Protein AF-A0A0F8VMW2-F1 (afdb_monomer)

Radius of gyration: 16.66 Å; Cα contacts (8 Å, |Δi|>4): 42; chains: 1; bounding box: 35×14×51 Å

Structure (mmCIF, N/CA/C/O backbone):
data_AF-A0A0F8VMW2-F1
#
_entry.id   AF-A0A0F8VMW2-F1
#
loop_
_atom_site.group_PDB
_atom_site.id
_atom_site.type_symbol
_atom_site.label_atom_id
_atom_site.lab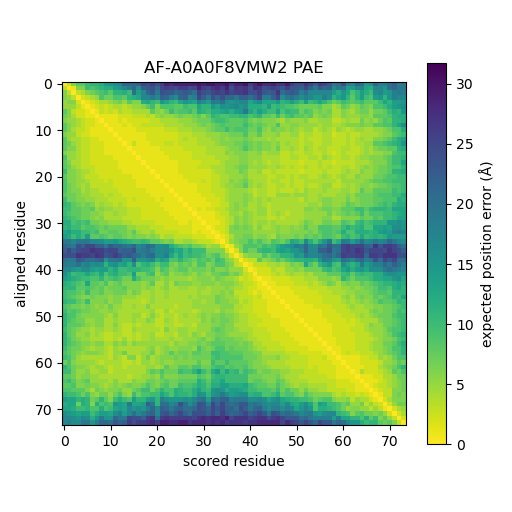el_alt_id
_atom_site.label_comp_id
_atom_site.label_asym_id
_atom_site.label_entity_id
_atom_site.label_seq_id
_atom_site.pdbx_PDB_ins_code
_atom_site.Cartn_x
_atom_site.Cartn_y
_atom_site.Cartn_z
_atom_site.occupancy
_atom_site.B_iso_or_equiv
_atom_site.auth_seq_id
_atom_site.auth_comp_id
_atom_site.auth_asym_id
_atom_site.auth_atom_id
_atom_site.pdbx_PDB_model_num
ATOM 1 N N . MET A 1 1 ? -20.674 -2.108 22.474 1.00 48.66 1 MET A N 1
ATOM 2 C CA . MET A 1 1 ? -19.959 -3.159 21.704 1.00 48.66 1 MET A CA 1
ATOM 3 C C . MET A 1 1 ? -19.623 -2.787 20.249 1.00 48.66 1 MET A C 1
ATOM 5 O O . MET A 1 1 ? -18.711 -3.398 19.710 1.00 48.66 1 MET A O 1
ATOM 9 N N . GLY A 1 2 ? -20.272 -1.790 19.621 1.00 53.56 2 GLY A N 1
ATOM 10 C CA . GLY A 1 2 ? -20.057 -1.448 18.198 1.00 53.56 2 GLY A CA 1
ATOM 11 C C . GLY A 1 2 ? -18.649 -0.953 17.835 1.00 53.56 2 GLY A C 1
ATOM 12 O O . GLY A 1 2 ? -17.996 -1.537 16.984 1.00 53.56 2 GLY A O 1
ATOM 13 N N . SER A 1 3 ? -18.123 0.056 18.536 1.00 56.44 3 SER A N 1
ATOM 14 C CA . SER A 1 3 ? -16.850 0.732 18.194 1.00 56.44 3 SER A CA 1
ATOM 15 C C . SER A 1 3 ? -15.595 -0.174 18.143 1.00 56.44 3 SER A C 1
ATOM 17 O O . SER A 1 3 ? -14.674 0.120 17.386 1.00 56.44 3 SER A O 1
ATOM 19 N N . LYS A 1 4 ? -15.565 -1.313 18.862 1.00 58.56 4 LYS A N 1
ATOM 20 C CA . LYS A 1 4 ? -14.450 -2.286 18.785 1.00 58.56 4 LYS A CA 1
ATOM 21 C C . LYS A 1 4 ? -14.447 -3.091 17.484 1.00 58.56 4 LYS A C 1
ATOM 23 O O . LYS A 1 4 ? -13.375 -3.349 16.950 1.00 58.56 4 LYS A O 1
ATOM 28 N N . LYS A 1 5 ? -15.627 -3.478 16.983 1.00 66.69 5 LYS A N 1
ATOM 29 C CA . LYS A 1 5 ? -15.737 -4.199 15.708 1.00 66.69 5 LYS A CA 1
ATOM 30 C C . LYS A 1 5 ? -15.254 -3.310 14.564 1.00 66.69 5 LYS A C 1
ATOM 32 O O . LYS A 1 5 ? -14.422 -3.753 13.792 1.00 66.69 5 LYS A O 1
ATOM 37 N N . TYR A 1 6 ? -15.656 -2.036 14.548 1.00 71.62 6 TYR A N 1
ATOM 38 C CA . TYR A 1 6 ? -15.221 -1.087 13.518 1.00 71.62 6 TYR A CA 1
ATOM 39 C C . TYR A 1 6 ? -13.705 -0.853 13.504 1.00 71.62 6 TYR A C 1
ATOM 41 O O . TYR A 1 6 ? -13.115 -0.892 12.432 1.00 71.62 6 TYR A O 1
ATOM 49 N N . GLY A 1 7 ? -13.053 -0.685 14.664 1.00 71.19 7 GLY A N 1
ATOM 50 C CA . GLY A 1 7 ? -11.592 -0.509 14.714 1.00 71.19 7 GLY A CA 1
ATOM 51 C C . GLY A 1 7 ? -10.814 -1.723 14.188 1.00 71.19 7 GLY A C 1
ATOM 52 O O . GLY A 1 7 ? -9.847 -1.562 13.452 1.00 71.19 7 GLY A O 1
ATOM 53 N N . ILE A 1 8 ? -11.273 -2.939 14.508 1.00 79.62 8 ILE A N 1
ATOM 54 C CA . ILE A 1 8 ? -10.662 -4.183 14.013 1.00 79.62 8 ILE A CA 1
ATOM 55 C C . ILE A 1 8 ? -10.932 -4.362 12.515 1.00 79.62 8 ILE A C 1
ATOM 57 O O . ILE A 1 8 ? -10.020 -4.712 11.777 1.00 79.62 8 ILE A O 1
ATOM 61 N N . THR A 1 9 ? -12.149 -4.084 12.040 1.00 82.31 9 THR A N 1
ATOM 62 C CA . THR A 1 9 ? -12.480 -4.155 10.609 1.00 82.31 9 THR A CA 1
ATOM 63 C C . THR A 1 9 ? -11.638 -3.175 9.790 1.00 82.31 9 THR A C 1
ATOM 65 O O . THR A 1 9 ? -11.074 -3.579 8.779 1.00 82.31 9 THR A O 1
ATOM 68 N N . PHE A 1 10 ? -11.480 -1.927 10.246 1.00 80.75 10 PHE A N 1
ATOM 69 C CA . PHE A 1 10 ? -10.598 -0.947 9.599 1.00 80.75 10 PHE A CA 1
ATOM 70 C C . PHE A 1 10 ? -9.142 -1.414 9.559 1.00 80.75 10 PHE A C 1
ATOM 72 O O . PHE A 1 10 ? -8.483 -1.274 8.532 1.00 80.75 10 PHE A O 1
ATOM 79 N N . LEU A 1 11 ? -8.659 -2.020 10.646 1.00 84.19 11 LEU A N 1
ATOM 80 C CA . LEU A 1 11 ? -7.305 -2.561 10.711 1.00 84.19 11 LEU A CA 1
ATOM 81 C C . LEU A 1 11 ? -7.107 -3.715 9.716 1.00 84.19 11 LEU A C 1
ATOM 83 O O . LEU A 1 11 ? -6.132 -3.718 8.975 1.00 84.19 11 LEU A O 1
ATOM 87 N N . VAL A 1 12 ? -8.039 -4.671 9.670 1.00 86.88 12 VAL A N 1
ATOM 88 C CA . VAL A 1 12 ? -7.965 -5.833 8.769 1.00 86.88 12 VAL A CA 1
ATOM 89 C C . VAL A 1 12 ? -8.033 -5.397 7.306 1.00 86.88 12 VAL A C 1
ATOM 91 O O . VAL A 1 12 ? -7.208 -5.830 6.506 1.00 86.88 12 VAL A O 1
ATOM 94 N N . VAL A 1 13 ? -8.963 -4.504 6.957 1.00 87.06 13 VAL A N 1
ATOM 95 C CA . VAL A 1 13 ? -9.075 -3.956 5.596 1.00 87.06 13 VAL A CA 1
ATOM 96 C C . VAL A 1 13 ? -7.819 -3.165 5.223 1.00 87.06 13 VAL A C 1
ATOM 98 O O . VAL A 1 13 ? -7.290 -3.345 4.129 1.00 87.06 13 VAL A O 1
ATOM 101 N N . GLY A 1 14 ? -7.296 -2.347 6.141 1.00 85.06 14 GLY A N 1
ATOM 102 C CA . GLY A 1 14 ? -6.053 -1.606 5.937 1.00 85.06 14 GLY A CA 1
ATOM 103 C C . GLY A 1 14 ? -4.861 -2.523 5.668 1.00 85.06 14 GLY A C 1
ATOM 104 O O . GLY A 1 14 ? -4.120 -2.288 4.719 1.00 85.06 14 GLY A O 1
ATOM 105 N N . ILE A 1 15 ? -4.707 -3.603 6.441 1.00 88.69 15 ILE A N 1
ATOM 106 C CA . ILE A 1 15 ? -3.643 -4.596 6.232 1.00 88.69 15 ILE A CA 1
ATOM 107 C C . ILE A 1 15 ? -3.800 -5.282 4.871 1.00 88.69 15 ILE A C 1
ATOM 109 O O . ILE A 1 15 ? -2.826 -5.357 4.131 1.00 88.69 15 ILE A O 1
ATOM 113 N N . LEU A 1 16 ? -5.010 -5.722 4.504 1.00 90.50 16 LEU A N 1
ATOM 114 C CA . LEU A 1 16 ? -5.263 -6.372 3.211 1.00 90.50 16 LEU A CA 1
ATOM 115 C C . LEU A 1 16 ? -4.896 -5.466 2.026 1.00 90.50 16 LEU A C 1
ATOM 117 O O . LEU A 1 16 ? -4.224 -5.912 1.095 1.00 90.50 16 LEU A O 1
ATOM 121 N N . ILE A 1 17 ? -5.288 -4.189 2.077 1.00 88.31 17 ILE A N 1
ATOM 122 C CA . ILE A 1 17 ? -4.968 -3.205 1.033 1.00 88.31 17 ILE A CA 1
ATOM 123 C C . ILE A 1 17 ? -3.459 -2.947 0.976 1.00 88.31 17 ILE A C 1
ATOM 125 O O . ILE A 1 17 ? -2.881 -2.938 -0.109 1.00 88.31 17 ILE A O 1
ATOM 1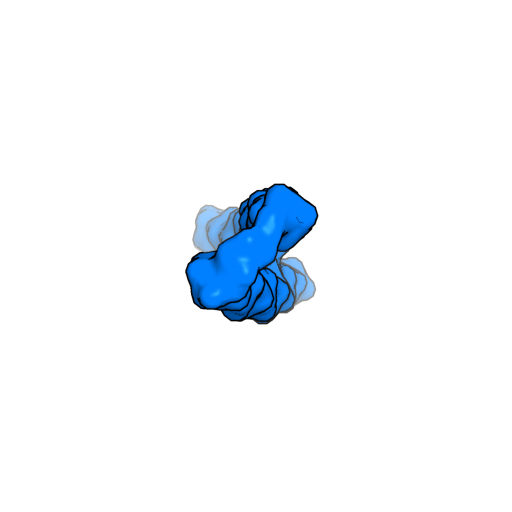29 N N . VAL A 1 18 ? -2.800 -2.781 2.126 1.00 88.50 18 VAL A N 1
ATOM 130 C CA . VAL A 1 18 ? -1.349 -2.550 2.185 1.00 88.50 18 VAL A CA 1
ATOM 131 C C . VAL A 1 18 ? -0.576 -3.752 1.648 1.00 88.50 18 VAL A C 1
ATOM 133 O O . VAL A 1 18 ? 0.365 -3.566 0.879 1.00 88.50 18 VAL A O 1
ATOM 136 N N . SER A 1 19 ? -0.977 -4.979 1.986 1.00 88.81 19 SER A N 1
ATOM 137 C CA . SER A 1 19 ? -0.362 -6.199 1.452 1.00 88.81 19 SER A CA 1
ATOM 138 C C . SER A 1 19 ? -0.494 -6.287 -0.069 1.00 88.81 19 SER A C 1
ATOM 140 O O . SER A 1 19 ? 0.489 -6.585 -0.745 1.00 88.81 19 SER A O 1
ATOM 142 N N . TYR A 1 20 ? -1.672 -5.970 -0.614 1.00 88.50 20 TYR A N 1
ATOM 143 C CA . TYR A 1 20 ? -1.891 -5.932 -2.060 1.00 88.50 20 TYR A CA 1
ATOM 144 C C . TYR A 1 20 ? -1.021 -4.871 -2.750 1.00 88.50 20 TYR A C 1
ATOM 146 O O . TYR A 1 20 ? -0.316 -5.191 -3.705 1.00 88.50 20 TYR A O 1
ATOM 154 N N . LEU A 1 21 ? -1.007 -3.637 -2.232 1.00 86.62 21 LEU A N 1
ATOM 155 C CA . LEU A 1 21 ? -0.202 -2.539 -2.782 1.00 86.62 21 LEU A CA 1
ATOM 156 C C . LEU A 1 21 ? 1.304 -2.807 -2.689 1.00 86.62 21 LEU A C 1
ATOM 158 O O . LEU A 1 21 ? 2.062 -2.440 -3.583 1.00 86.62 21 LEU A O 1
ATOM 162 N N . SER A 1 22 ? 1.745 -3.470 -1.620 1.00 85.94 22 SER A N 1
ATOM 163 C CA . SER A 1 22 ? 3.143 -3.876 -1.461 1.00 85.94 22 SER A CA 1
ATOM 164 C C . SER A 1 22 ? 3.524 -4.893 -2.533 1.00 85.94 22 SER A C 1
ATOM 166 O O . SER A 1 22 ? 4.561 -4.756 -3.177 1.00 85.94 22 SER A O 1
ATOM 168 N N . PHE A 1 23 ? 2.667 -5.890 -2.767 1.00 89.06 23 PHE A N 1
ATOM 169 C CA . PHE A 1 23 ? 2.897 -6.907 -3.787 1.00 89.06 23 PHE A CA 1
ATOM 170 C C . PHE A 1 23 ? 2.983 -6.305 -5.197 1.00 89.06 23 PHE A C 1
ATOM 172 O O . PHE A 1 23 ? 3.930 -6.595 -5.928 1.00 89.06 23 PHE A O 1
ATOM 179 N N . THR A 1 24 ? 2.050 -5.424 -5.572 1.00 84.81 24 THR A N 1
ATOM 180 C CA . THR A 1 24 ? 2.086 -4.743 -6.877 1.00 84.81 24 THR A CA 1
ATOM 181 C C . THR A 1 24 ? 3.285 -3.807 -7.017 1.00 84.81 24 THR A C 1
ATOM 183 O O . THR A 1 24 ? 3.869 -3.744 -8.099 1.00 84.81 24 THR A O 1
ATOM 186 N N . PHE A 1 25 ? 3.712 -3.139 -5.940 1.00 84.38 25 PHE A N 1
ATOM 187 C CA . PHE A 1 25 ? 4.934 -2.333 -5.933 1.00 84.38 25 PHE A CA 1
ATOM 188 C C . PHE A 1 25 ? 6.184 -3.187 -6.189 1.00 84.38 25 PHE A C 1
ATOM 190 O O . PHE A 1 25 ? 6.970 -2.864 -7.079 1.00 84.38 25 PHE A O 1
ATOM 197 N N . PHE A 1 26 ? 6.352 -4.305 -5.473 1.00 85.06 26 PHE A N 1
ATOM 198 C CA . PHE A 1 26 ? 7.487 -5.211 -5.682 1.00 85.06 26 PHE A CA 1
ATOM 199 C C . PHE A 1 26 ? 7.490 -5.813 -7.090 1.00 85.06 26 PHE A C 1
ATOM 201 O O . PHE A 1 26 ? 8.527 -5.809 -7.750 1.00 85.06 26 PHE A O 1
ATOM 208 N N . ALA A 1 27 ? 6.338 -6.273 -7.583 1.00 85.25 27 ALA A N 1
ATOM 209 C CA . ALA A 1 27 ? 6.219 -6.801 -8.940 1.00 85.25 27 ALA A CA 1
ATOM 210 C C . ALA A 1 27 ? 6.578 -5.744 -10.000 1.00 85.25 27 ALA A C 1
ATOM 212 O O . ALA A 1 27 ? 7.339 -6.027 -10.926 1.00 85.25 27 ALA A O 1
ATOM 213 N N . GLY A 1 28 ? 6.093 -4.509 -9.831 1.00 82.75 28 GLY A N 1
ATOM 214 C CA . GLY A 1 28 ? 6.425 -3.385 -10.706 1.00 82.75 28 GLY A CA 1
ATOM 215 C C . GLY A 1 28 ? 7.909 -3.015 -10.666 1.00 82.75 28 GLY A C 1
ATOM 216 O O . GLY A 1 28 ? 8.495 -2.734 -11.709 1.00 82.75 28 GLY A O 1
ATOM 217 N N . ALA A 1 29 ? 8.541 -3.072 -9.491 1.00 82.06 29 ALA A N 1
ATOM 218 C CA . ALA A 1 29 ? 9.961 -2.772 -9.320 1.00 82.06 29 ALA A CA 1
ATOM 219 C C . ALA A 1 29 ? 10.836 -3.826 -10.009 1.00 82.06 29 ALA A C 1
ATOM 221 O O . ALA A 1 29 ? 11.750 -3.479 -10.753 1.00 82.06 29 ALA A O 1
ATOM 222 N N . VAL A 1 30 ? 10.513 -5.110 -9.824 1.00 85.94 30 VAL A N 1
ATOM 223 C CA . VAL A 1 30 ? 11.205 -6.224 -10.489 1.00 85.94 30 VAL A CA 1
ATOM 224 C C . VAL A 1 30 ? 11.080 -6.109 -12.011 1.00 85.94 30 VAL A C 1
ATOM 226 O O . VAL A 1 30 ? 12.068 -6.302 -12.718 1.00 85.94 30 VAL A O 1
ATOM 229 N N . TYR A 1 31 ? 9.907 -5.738 -12.530 1.00 82.81 31 TYR A N 1
ATOM 230 C CA . TYR A 1 31 ? 9.719 -5.496 -13.964 1.00 82.81 31 TYR A CA 1
ATOM 231 C C . TYR A 1 31 ? 10.519 -4.287 -14.475 1.00 82.81 31 TYR A C 1
ATOM 233 O O . TYR A 1 31 ? 11.159 -4.379 -15.520 1.00 82.81 31 TYR A O 1
ATOM 241 N N . ALA A 1 32 ? 10.537 -3.170 -13.742 1.00 79.50 32 ALA A N 1
ATOM 242 C CA . ALA A 1 32 ? 11.307 -1.986 -14.130 1.00 79.50 32 ALA A CA 1
ATOM 243 C C . ALA A 1 32 ? 12.813 -2.280 -14.219 1.00 79.50 32 ALA A C 1
ATOM 245 O O . ALA A 1 32 ? 13.468 -1.853 -15.170 1.00 79.50 32 ALA A O 1
ATOM 246 N N . ILE A 1 33 ? 13.340 -3.040 -13.252 1.00 81.50 33 ILE A N 1
ATOM 247 C CA . ILE A 1 33 ? 14.756 -3.424 -13.190 1.00 81.50 33 ILE A CA 1
ATOM 248 C C . ILE A 1 33 ? 15.121 -4.362 -14.347 1.00 81.50 33 ILE A C 1
ATOM 250 O O . ILE A 1 33 ? 16.152 -4.164 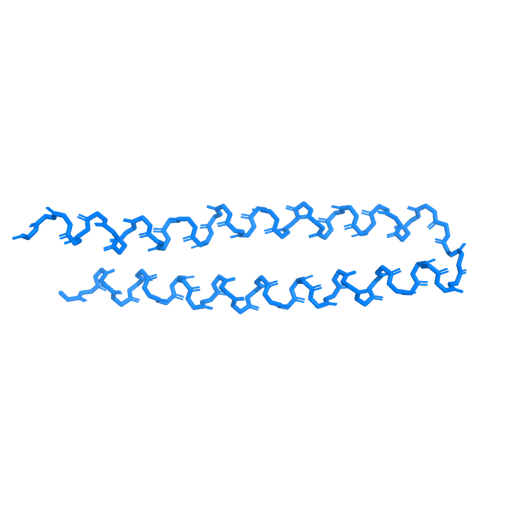-14.980 1.00 81.50 33 ILE A O 1
ATOM 254 N N . ASN A 1 34 ? 14.282 -5.359 -14.651 1.00 80.88 34 ASN A N 1
ATOM 255 C CA . ASN A 1 34 ? 14.601 -6.361 -15.675 1.00 80.88 34 ASN A CA 1
ATOM 256 C C . ASN A 1 34 ? 14.470 -5.850 -17.115 1.00 80.88 34 ASN A C 1
ATOM 258 O O . ASN A 1 34 ? 15.187 -6.325 -17.990 1.00 80.88 34 ASN A O 1
ATOM 262 N N . TYR A 1 35 ? 13.565 -4.905 -17.382 1.00 76.00 35 TYR A N 1
ATOM 263 C CA . TYR A 1 35 ? 13.244 -4.498 -18.755 1.00 76.00 35 TYR A CA 1
ATOM 264 C C . TYR A 1 35 ? 13.769 -3.109 -19.145 1.00 76.00 35 TYR A C 1
ATOM 266 O O . TYR A 1 35 ? 13.473 -2.660 -20.250 1.00 76.00 35 TYR A O 1
ATOM 274 N N . HIS A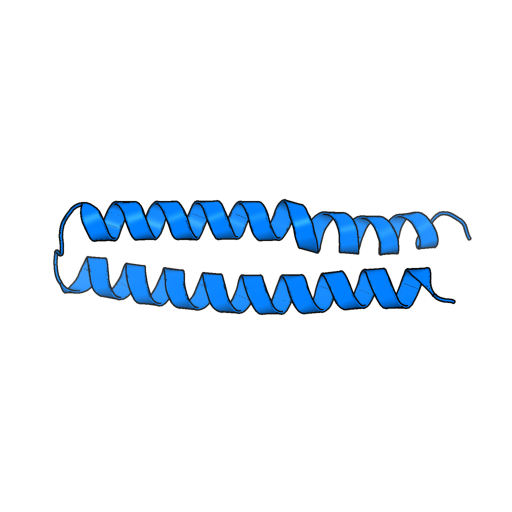 1 36 ? 14.525 -2.415 -18.277 1.00 70.62 36 HIS A N 1
ATOM 275 C CA . HIS A 1 36 ? 15.018 -1.042 -18.517 1.00 70.62 36 HIS A CA 1
ATOM 276 C C . HIS A 1 36 ? 13.925 -0.083 -19.047 1.00 70.62 36 HIS A C 1
ATOM 278 O O . HIS A 1 36 ? 14.199 0.876 -19.772 1.00 70.62 36 HIS A O 1
ATOM 284 N N . LEU A 1 37 ? 12.658 -0.348 -18.708 1.00 60.31 37 LEU A N 1
ATOM 285 C CA . LEU A 1 37 ? 11.518 0.414 -19.203 1.00 60.31 37 LEU A CA 1
ATOM 286 C C . LEU A 1 37 ? 11.480 1.768 -18.488 1.00 60.31 37 LEU A C 1
ATOM 288 O O . LEU A 1 37 ? 11.448 1.841 -17.260 1.00 60.31 37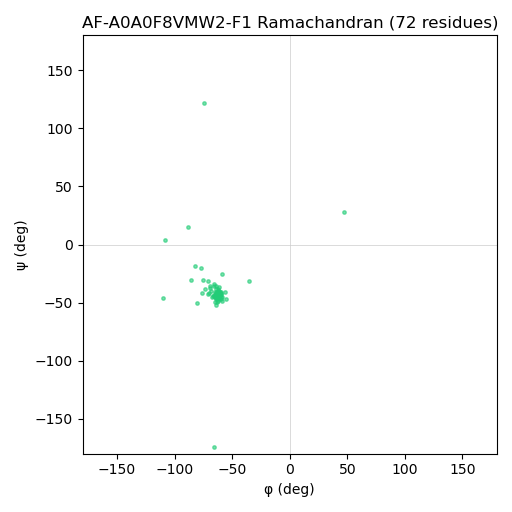 LEU A O 1
ATOM 292 N N . GLY A 1 38 ? 11.540 2.828 -19.296 1.00 60.00 38 GLY A N 1
ATOM 293 C CA . GLY A 1 38 ? 11.787 4.204 -18.881 1.00 60.00 38 GLY A CA 1
ATOM 294 C C . GLY A 1 38 ? 10.712 4.867 -18.013 1.00 60.00 38 GLY A C 1
ATOM 295 O O . GLY A 1 38 ? 9.726 4.264 -17.588 1.00 60.00 38 GLY A O 1
ATOM 296 N N . SER A 1 39 ? 10.953 6.161 -17.783 1.00 60.38 39 SER A N 1
ATOM 297 C CA . SER A 1 39 ? 10.376 7.075 -16.778 1.00 60.38 39 SER A CA 1
ATOM 298 C C . SER A 1 39 ? 8.901 6.903 -16.391 1.00 60.38 39 SER A C 1
ATOM 300 O O . SER A 1 39 ? 8.552 7.159 -15.239 1.00 60.38 39 SER A O 1
ATOM 302 N N . VAL A 1 40 ? 8.029 6.457 -17.299 1.00 66.31 40 VAL A N 1
ATOM 303 C CA . VAL A 1 40 ? 6.600 6.227 -17.031 1.00 66.31 40 VAL A CA 1
ATOM 304 C C . VAL A 1 40 ? 6.393 5.130 -15.979 1.00 66.31 40 VAL A C 1
ATOM 306 O O . VAL A 1 40 ? 5.577 5.298 -15.071 1.00 66.31 40 VAL A O 1
ATOM 309 N N . LEU A 1 41 ? 7.169 4.038 -16.031 1.00 69.94 41 LEU A N 1
ATOM 310 C CA . LEU A 1 41 ? 7.091 2.970 -15.025 1.00 69.94 41 LEU A CA 1
ATOM 311 C C . LEU A 1 41 ? 7.622 3.444 -13.663 1.00 69.94 41 LEU A C 1
ATOM 313 O O . LEU A 1 41 ? 7.068 3.091 -12.623 1.00 69.94 41 LEU A O 1
ATOM 317 N N . SER A 1 42 ? 8.658 4.288 -13.670 1.00 70.56 42 SER A N 1
ATOM 318 C CA . SER A 1 42 ? 9.259 4.878 -12.468 1.00 70.56 42 SER A CA 1
ATOM 319 C C . SER A 1 42 ? 8.284 5.813 -11.744 1.00 70.56 42 SER A C 1
ATOM 321 O O . SER A 1 42 ? 8.168 5.754 -10.521 1.00 70.56 42 SER A O 1
ATOM 323 N N . ILE A 1 43 ? 7.527 6.628 -12.488 1.00 78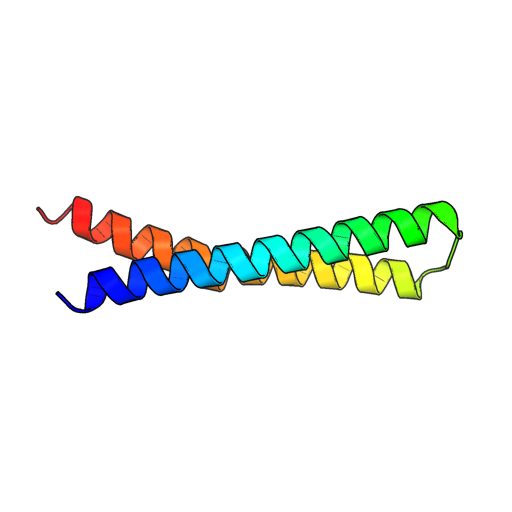.44 43 ILE A N 1
ATOM 324 C CA . ILE A 1 43 ? 6.463 7.479 -11.930 1.00 78.44 43 ILE A CA 1
ATOM 325 C C . ILE A 1 43 ? 5.348 6.616 -11.329 1.00 78.44 43 ILE A C 1
ATOM 327 O O . ILE A 1 43 ? 4.874 6.904 -10.231 1.00 78.44 43 ILE A O 1
ATOM 331 N N . ASN A 1 44 ? 4.960 5.528 -12.002 1.00 77.94 44 ASN A N 1
ATOM 332 C CA . ASN A 1 44 ? 3.924 4.621 -11.507 1.00 77.94 44 ASN A CA 1
ATOM 333 C C . ASN A 1 44 ? 4.357 3.883 -10.222 1.00 77.94 44 ASN A C 1
ATOM 335 O O . ASN A 1 44 ? 3.550 3.656 -9.321 1.00 77.94 44 ASN A O 1
ATOM 339 N N . LEU A 1 45 ? 5.647 3.556 -10.098 1.00 80.00 45 LEU A N 1
ATOM 340 C CA . LEU A 1 45 ? 6.257 3.018 -8.878 1.00 80.00 45 LEU A CA 1
ATOM 341 C C . LEU A 1 45 ? 6.219 4.025 -7.725 1.00 80.00 45 LEU A C 1
ATOM 343 O O . LEU A 1 45 ? 5.760 3.693 -6.633 1.00 80.00 45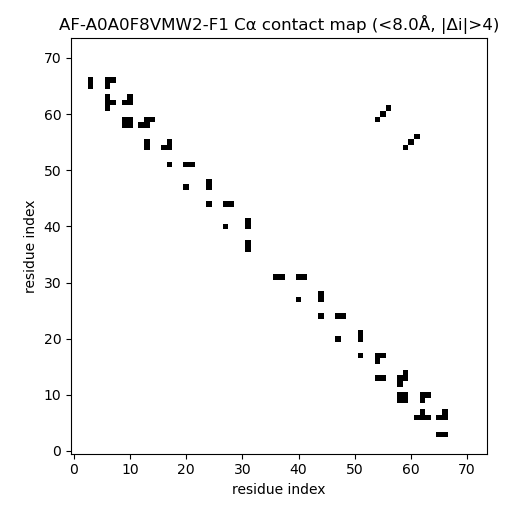 LEU A O 1
ATOM 347 N N . ILE A 1 46 ? 6.643 5.266 -7.974 1.00 84.38 46 ILE A N 1
ATOM 348 C CA . ILE A 1 46 ? 6.614 6.344 -6.975 1.00 84.38 46 ILE A CA 1
ATOM 349 C C . ILE A 1 46 ? 5.174 6.630 -6.530 1.00 84.38 46 ILE A C 1
ATOM 351 O O . ILE A 1 46 ? 4.917 6.779 -5.337 1.00 84.38 46 ILE A O 1
ATOM 355 N N . SER A 1 47 ? 4.222 6.653 -7.466 1.00 83.38 47 SER A N 1
ATOM 356 C CA . SER A 1 47 ? 2.804 6.861 -7.166 1.00 83.38 47 SER A CA 1
ATOM 357 C C . SER A 1 47 ? 2.228 5.727 -6.311 1.00 83.38 47 SER A C 1
ATOM 359 O O . SER A 1 47 ? 1.578 6.002 -5.305 1.00 83.38 47 SER A O 1
ATOM 361 N N . ASN A 1 48 ? 2.544 4.462 -6.626 1.00 83.31 48 ASN A N 1
ATOM 362 C CA . ASN A 1 48 ? 2.150 3.315 -5.799 1.00 83.31 48 ASN A CA 1
ATOM 363 C C . ASN A 1 48 ? 2.749 3.376 -4.389 1.00 83.31 48 ASN A C 1
ATOM 365 O O . ASN A 1 48 ? 2.048 3.089 -3.420 1.00 83.31 48 ASN A O 1
ATOM 369 N N . PHE A 1 49 ? 4.011 3.794 -4.251 1.00 83.44 49 PHE A N 1
ATOM 370 C CA . PHE A 1 49 ? 4.628 4.000 -2.940 1.00 83.44 49 PHE A CA 1
ATOM 371 C C . PHE A 1 49 ? 3.904 5.090 -2.138 1.00 83.44 49 PHE A C 1
ATOM 373 O O . PHE A 1 49 ? 3.567 4.883 -0.972 1.00 83.44 49 PHE A O 1
ATOM 380 N N . LEU A 1 50 ? 3.598 6.226 -2.771 1.00 89.38 50 LEU A N 1
ATOM 381 C CA . LEU A 1 50 ? 2.843 7.309 -2.138 1.00 89.38 50 LEU A CA 1
ATOM 382 C C . LEU A 1 50 ? 1.452 6.835 -1.688 1.00 89.38 50 LEU A C 1
ATOM 384 O O . LEU A 1 50 ? 1.020 7.128 -0.574 1.00 89.38 50 LEU A O 1
ATOM 388 N N . LEU A 1 51 ? 0.769 6.060 -2.535 1.00 87.81 51 LEU A N 1
ATOM 389 C CA . LEU A 1 51 ? -0.547 5.493 -2.247 1.00 87.81 51 LEU A CA 1
ATOM 390 C C . LEU A 1 51 ? -0.504 4.530 -1.050 1.00 87.81 51 LEU A C 1
ATOM 392 O O . LEU A 1 51 ? -1.413 4.525 -0.216 1.00 87.81 51 LEU A O 1
ATOM 396 N N . LEU A 1 52 ? 0.572 3.749 -0.940 1.00 87.50 52 LEU A N 1
ATOM 397 C CA . LEU A 1 52 ? 0.823 2.832 0.168 1.00 87.50 52 LEU A CA 1
ATOM 398 C C . LEU A 1 52 ? 0.994 3.606 1.485 1.00 87.50 52 LEU A C 1
ATOM 400 O O . LEU A 1 52 ? 0.345 3.274 2.478 1.00 87.50 52 LEU A O 1
ATOM 404 N N . VAL A 1 53 ? 1.773 4.694 1.475 1.00 87.06 53 VAL A N 1
ATOM 405 C CA . VAL A 1 53 ? 1.937 5.593 2.634 1.00 87.06 53 VAL A CA 1
ATOM 406 C C . VAL A 1 53 ? 0.596 6.201 3.060 1.00 87.06 53 VAL A C 1
ATOM 408 O O . VAL A 1 53 ? 0.251 6.161 4.243 1.00 87.06 53 VAL A O 1
ATOM 411 N N . ILE A 1 54 ? -0.198 6.707 2.111 1.00 89.94 54 ILE A N 1
ATOM 412 C CA . ILE A 1 54 ? -1.524 7.279 2.395 1.00 89.94 54 ILE A CA 1
ATOM 413 C C . ILE A 1 54 ? -2.453 6.219 3.005 1.00 89.94 54 ILE A C 1
ATOM 415 O O . ILE A 1 54 ? -3.110 6.493 4.009 1.00 89.94 54 ILE A O 1
ATOM 419 N N . CYS A 1 55 ? -2.477 4.995 2.466 1.00 86.81 55 CYS A N 1
ATOM 420 C CA . CYS A 1 55 ? -3.294 3.907 3.013 1.00 86.81 55 CYS A CA 1
ATOM 421 C C . CYS A 1 55 ? -2.937 3.580 4.468 1.00 86.81 55 CYS A C 1
ATOM 423 O O . CYS A 1 55 ? -3.833 3.404 5.295 1.00 86.81 55 CYS A O 1
ATOM 425 N N . VAL A 1 56 ? -1.647 3.538 4.812 1.00 85.69 56 VAL A N 1
ATOM 426 C CA . VAL A 1 56 ? -1.206 3.292 6.195 1.00 85.69 56 VAL A CA 1
ATOM 427 C C . VAL A 1 56 ? -1.689 4.405 7.132 1.00 85.69 56 VAL A C 1
ATOM 429 O O . VAL A 1 56 ? -2.214 4.116 8.211 1.00 85.69 56 VAL A O 1
ATOM 432 N N . ILE A 1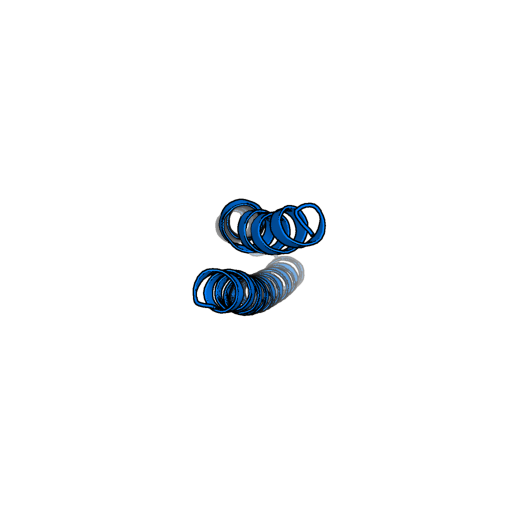 57 ? -1.572 5.668 6.712 1.00 86.81 57 ILE A N 1
ATOM 433 C CA . ILE A 1 57 ? -1.978 6.831 7.515 1.00 86.81 57 ILE A CA 1
ATOM 434 C C . ILE A 1 57 ? -3.495 6.907 7.695 1.00 86.81 57 ILE A C 1
ATOM 436 O O . ILE A 1 57 ? -3.963 7.227 8.785 1.00 86.81 57 ILE A O 1
ATOM 440 N N . VAL A 1 58 ? -4.270 6.606 6.655 1.00 86.56 58 VAL A N 1
ATOM 441 C CA . VAL A 1 58 ? -5.731 6.774 6.668 1.00 86.56 58 VAL A CA 1
ATOM 442 C C . VAL A 1 58 ? -6.454 5.566 7.265 1.00 86.56 58 VAL A C 1
ATOM 444 O O . VAL A 1 58 ? -7.514 5.730 7.864 1.00 86.56 58 VAL A O 1
ATOM 447 N N . LEU A 1 59 ? -5.914 4.352 7.130 1.00 80.44 59 LEU A N 1
ATOM 448 C CA . LEU A 1 59 ? -6.622 3.130 7.532 1.00 80.44 59 LEU A CA 1
ATOM 449 C C . LEU A 1 59 ? -6.016 2.466 8.771 1.00 80.44 59 LEU A C 1
ATOM 451 O O . LEU A 1 59 ? -6.748 2.111 9.697 1.00 80.44 59 LEU A O 1
ATOM 455 N N . ILE A 1 60 ? -4.689 2.316 8.827 1.00 82.06 60 ILE A N 1
ATOM 456 C CA . ILE A 1 60 ? -4.032 1.568 9.910 1.00 82.06 60 ILE A CA 1
ATOM 457 C C . ILE A 1 60 ? -3.884 2.430 11.164 1.00 82.06 60 ILE A C 1
ATOM 459 O O . ILE A 1 60 ? -4.300 2.007 12.243 1.00 82.06 60 ILE A O 1
ATOM 463 N N . LEU A 1 61 ? -3.348 3.646 11.039 1.00 82.25 61 LEU A N 1
ATOM 464 C CA . LEU A 1 61 ? -3.140 4.561 12.171 1.00 82.25 61 LEU A CA 1
ATOM 465 C C . LEU A 1 61 ? -4.434 4.840 12.972 1.00 82.25 61 LEU A C 1
ATOM 467 O O . LEU A 1 61 ? -4.409 4.687 14.198 1.00 82.25 61 LEU A O 1
ATOM 471 N N . PRO A 1 62 ? -5.586 5.149 12.342 1.00 80.62 62 PRO A N 1
ATOM 472 C CA . PRO A 1 62 ? -6.839 5.375 13.060 1.00 80.62 62 PRO A CA 1
ATOM 473 C C . PRO A 1 62 ? -7.394 4.089 13.673 1.00 80.62 62 PRO A C 1
ATOM 475 O O . PRO A 1 62 ? -7.886 4.113 14.802 1.00 80.62 62 PRO A O 1
ATOM 478 N N . GLY A 1 63 ? -7.264 2.953 12.976 1.00 78.56 63 GLY A N 1
ATOM 479 C CA . GLY A 1 63 ? -7.643 1.640 13.500 1.00 78.56 63 GLY A CA 1
ATOM 480 C C . GLY A 1 63 ? -6.880 1.292 14.781 1.00 78.56 63 GLY A C 1
ATOM 481 O O . GLY A 1 63 ? -7.490 0.954 15.798 1.00 78.56 63 GLY A O 1
ATOM 482 N N . VAL A 1 64 ? -5.553 1.457 14.773 1.00 81.00 64 VAL A N 1
ATOM 483 C CA . VAL A 1 64 ? -4.689 1.236 15.945 1.00 81.00 64 VAL A CA 1
ATOM 484 C C . VAL A 1 64 ? -5.026 2.217 17.069 1.00 81.00 64 VAL A C 1
ATOM 486 O O . VAL A 1 64 ? -5.193 1.800 18.219 1.00 81.00 64 VAL A O 1
ATOM 489 N N . TYR A 1 65 ? -5.190 3.506 16.755 1.00 81.06 65 TYR A N 1
ATOM 490 C CA . TYR A 1 65 ? -5.498 4.536 17.748 1.00 81.06 65 TYR A CA 1
ATOM 491 C C . TYR A 1 65 ? -6.836 4.282 18.459 1.00 81.06 65 TYR A C 1
ATOM 493 O O . TYR A 1 65 ? -6.906 4.341 19.690 1.00 81.06 65 TYR A O 1
ATOM 501 N N . LEU A 1 66 ? -7.887 3.915 17.716 1.00 74.56 66 LEU A N 1
ATOM 502 C CA . LEU A 1 66 ? -9.200 3.575 18.276 1.00 74.56 66 LEU A CA 1
ATOM 503 C C . LEU A 1 66 ? -9.141 2.357 19.212 1.00 74.56 66 LEU A C 1
ATOM 505 O O . LEU A 1 66 ? -9.833 2.323 20.235 1.00 74.56 66 LEU A O 1
ATOM 509 N N . ILE A 1 67 ? -8.306 1.364 18.893 1.00 74.50 67 ILE A N 1
ATOM 510 C CA . ILE A 1 67 ? -8.101 0.180 19.739 1.00 74.50 67 ILE A CA 1
ATOM 511 C C . ILE A 1 67 ? -7.338 0.557 21.022 1.00 74.50 67 ILE A C 1
ATOM 513 O O . ILE A 1 67 ? -7.699 0.102 22.113 1.00 74.50 67 ILE A O 1
ATOM 517 N N . MET A 1 68 ? -6.310 1.404 20.913 1.00 72.81 68 MET A N 1
ATOM 518 C CA . MET A 1 68 ? -5.417 1.767 22.018 1.00 72.81 68 MET A CA 1
ATOM 519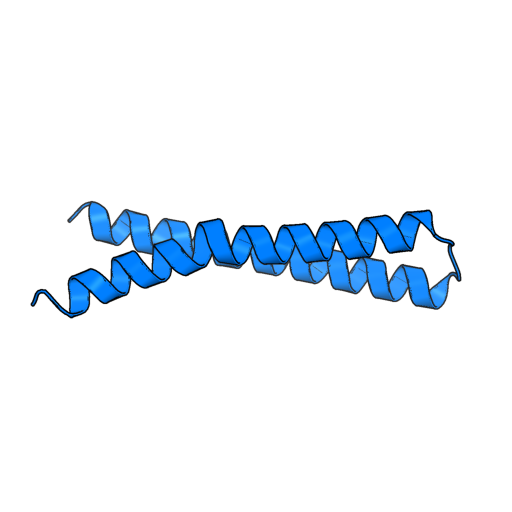 C C . MET A 1 68 ? -6.050 2.769 22.998 1.00 72.81 68 MET A C 1
ATOM 521 O O . MET A 1 68 ? -5.956 2.577 24.211 1.00 72.81 68 MET A O 1
ATOM 525 N N . SER A 1 69 ? -6.765 3.780 22.495 1.00 65.88 69 SER A N 1
ATOM 526 C CA . SER A 1 69 ? -7.496 4.771 23.303 1.00 65.88 69 SER A CA 1
ATOM 527 C C . SER A 1 69 ? -8.496 4.106 24.260 1.00 65.88 69 SER A C 1
ATOM 529 O O . SER A 1 69 ? -8.547 4.421 25.449 1.00 65.88 69 SER A O 1
ATOM 531 N N . LYS A 1 70 ? -9.212 3.070 23.803 1.00 59.84 70 LYS A N 1
ATOM 532 C CA . LYS A 1 70 ? -10.145 2.323 24.662 1.00 59.84 70 LYS A CA 1
ATOM 533 C C . LYS A 1 70 ? -9.491 1.337 25.627 1.00 59.84 70 LYS A C 1
ATOM 535 O O . LYS A 1 70 ? -10.144 0.960 26.596 1.00 59.84 70 LYS A O 1
ATOM 540 N N . ARG A 1 71 ? -8.248 0.899 25.387 1.00 60.56 71 ARG A N 1
ATOM 541 C CA . ARG A 1 71 ? -7.485 0.106 26.370 1.00 60.56 71 ARG A CA 1
ATOM 542 C C . ARG A 1 71 ? -7.051 0.950 27.569 1.00 60.56 71 ARG A C 1
ATOM 544 O O . ARG A 1 71 ? -6.968 0.396 28.650 1.00 60.56 71 ARG A O 1
ATOM 551 N N . LYS A 1 72 ? -6.802 2.252 27.379 1.00 59.16 72 LYS A N 1
ATOM 552 C CA . LYS A 1 72 ? -6.409 3.182 28.455 1.00 59.16 72 LYS A CA 1
ATOM 553 C C . LYS A 1 72 ? -7.582 3.730 29.280 1.00 59.16 72 LYS A C 1
ATOM 555 O O . LYS A 1 72 ? -7.359 4.239 30.366 1.00 59.16 72 LYS A O 1
ATOM 560 N N . SER A 1 73 ? -8.813 3.650 28.772 1.00 53.97 73 SER A N 1
ATOM 561 C CA . SER A 1 73 ? -10.026 4.150 29.445 1.00 53.97 73 SER A CA 1
ATOM 562 C C . SER A 1 73 ? -10.685 3.120 30.387 1.00 53.97 73 SER A C 1
ATOM 564 O O . SER A 1 73 ? -11.859 3.272 30.725 1.00 53.97 73 SER A O 1
ATOM 566 N N . LYS A 1 74 ? -9.985 2.044 30.751 1.00 46.38 74 LYS A N 1
ATOM 567 C CA . LYS A 1 74 ? -10.471 0.954 31.603 1.00 46.38 74 LYS A CA 1
ATOM 568 C C . LYS A 1 74 ? -9.465 0.699 32.711 1.00 46.38 74 LYS A C 1
ATOM 570 O O . LYS A 1 74 ? -9.929 0.314 33.800 1.00 46.38 74 LYS A O 1
#

Solvent-accessible surface area (backbone atoms only — not comparable to full-atom values): 3997 Å² total; per-residue (Å²): 126,65,73,62,55,54,22,50,50,37,31,54,52,28,50,55,51,45,53,52,49,49,51,54,43,52,54,50,50,54,50,39,69,75,63,72,53,58,70,68,56,55,51,52,47,52,51,48,52,52,51,44,54,50,44,44,60,70,27,33,50,53,15,51,46,56,54,50,57,60,64,74,76,110

pLDDT: mean 77.68, std 11.12, range [46.38, 90.5]

Foldseek 3Di:
DPLLVVLVVLQVVLVVVLVVLVVVLVVLVVVCVVPVDDDVSVVVSVVSVVVSVVSCVPRNVVSVVSVVVVVVVD

Sequence (74 aa):
MGSKKYGITFLVVGILIVSYLSFTFFAGAVYAINYHLGSVLSINLISNFLLLVICVIVLILPGVYLIMSKRKSK

Mean predicted aligned error: 7.67 Å

Secondary structure (DSSP, 8-state):
-HHHHHHHHHHHHHHHHHHHHHHHHHHHHHHHHHH---HHHHHHHHHHHHHHHHHIIIIIHHHHHHHHHHHHT-